Protein AF-A0A7S0A8U8-F1 (afdb_monomer_lite)

Secondary structure (DSSP, 8-state):
-------TTS-HHHHHHHHHHHTTT--S------SSHHHHHHHHHHHHHS--HHHHHHHHH-HHHHHHHHTSSSGGGGTTSPPP-TTS-HHHHHHHHHHHHHHHTTTT----

Sequence (112 aa):
RLLIDHPTGSGKTREMIKVLDNYFHDPRPKVPIFPRQPVCRNFYSELLRWPNRYRDYYCCEQPADAAVASGRPDWREVRTRMWDLGHLSEEESRRLGYAIREVLEMKNMFYM

pLDDT: mean 91.44, std 8.74, range [37.38, 96.69]

Organism: NCBI:txid73915

Structure (mmCIF, N/CA/C/O backbone):
data_AF-A0A7S0A8U8-F1
#
_entry.id   AF-A0A7S0A8U8-F1
#
loop_
_atom_site.group_PDB
_atom_site.id
_atom_site.type_symbol
_atom_site.label_atom_id
_atom_site.label_alt_id
_atom_site.label_comp_id
_atom_site.label_asym_id
_atom_site.label_entity_id
_atom_site.label_seq_id
_atom_site.pdbx_PDB_ins_code
_atom_site.Cartn_x
_atom_site.Cartn_y
_atom_site.Cartn_z
_atom_site.occupancy
_atom_site.B_iso_or_equiv
_atom_site.auth_seq_id
_atom_site.auth_comp_id
_atom_site.auth_asym_id
_atom_site.auth_atom_id
_atom_site.pdbx_PDB_model_num
ATOM 1 N N . ARG A 1 1 ? 13.920 -13.000 -16.212 1.00 73.62 1 ARG A N 1
ATOM 2 C CA . ARG A 1 1 ? 14.021 -11.523 -16.086 1.00 73.62 1 ARG A CA 1
ATOM 3 C C . ARG A 1 1 ? 12.918 -10.935 -16.955 1.00 73.62 1 ARG A C 1
ATOM 5 O O . ARG A 1 1 ? 12.786 -11.404 -18.075 1.00 73.62 1 ARG A O 1
ATOM 12 N N . LEU A 1 2 ? 12.119 -10.005 -16.434 1.00 86.00 2 LEU A N 1
ATOM 13 C CA . LEU A 1 2 ? 10.995 -9.375 -17.136 1.00 86.00 2 LEU A CA 1
ATOM 14 C C . LEU A 1 2 ? 11.254 -7.866 -17.175 1.00 86.00 2 LEU A C 1
ATOM 16 O O . LEU A 1 2 ? 11.504 -7.277 -16.126 1.00 86.00 2 LEU A O 1
ATOM 20 N N . LEU A 1 3 ? 11.234 -7.269 -18.365 1.00 90.44 3 LEU A N 1
ATOM 21 C CA . LEU A 1 3 ? 11.257 -5.819 -18.552 1.00 90.44 3 LEU A CA 1
ATOM 22 C C . LEU A 1 3 ? 9.852 -5.388 -18.959 1.00 90.44 3 LEU A C 1
ATOM 24 O O . LEU A 1 3 ? 9.273 -5.984 -19.863 1.00 90.44 3 LEU A O 1
ATOM 28 N N . ILE A 1 4 ? 9.325 -4.366 -18.293 1.00 88.69 4 ILE A N 1
ATOM 29 C CA . ILE A 1 4 ? 8.028 -3.784 -18.625 1.00 88.69 4 ILE A CA 1
ATOM 30 C C . ILE A 1 4 ? 8.256 -2.303 -18.906 1.00 88.69 4 ILE A C 1
ATOM 32 O O . ILE A 1 4 ? 8.710 -1.575 -18.022 1.00 88.69 4 ILE A O 1
ATOM 36 N N . ASP A 1 5 ? 7.964 -1.878 -20.133 1.00 91.00 5 ASP A N 1
ATOM 37 C CA . ASP A 1 5 ? 8.017 -0.474 -20.532 1.00 91.00 5 ASP A CA 1
ATOM 38 C C . ASP A 1 5 ? 6.621 0.147 -20.414 1.00 91.00 5 ASP A C 1
ATOM 40 O O . ASP A 1 5 ? 5.652 -0.343 -20.994 1.00 91.00 5 ASP A O 1
ATOM 44 N N . HIS A 1 6 ? 6.513 1.203 -19.611 1.00 88.06 6 HIS A N 1
ATOM 45 C CA . HIS A 1 6 ? 5.258 1.878 -19.306 1.00 88.06 6 HIS A CA 1
ATOM 46 C C . HIS A 1 6 ? 5.418 3.386 -19.503 1.00 88.06 6 HIS A C 1
ATOM 48 O O . HIS A 1 6 ? 6.217 4.006 -18.788 1.00 88.06 6 HIS A O 1
ATOM 54 N N . PRO A 1 7 ? 4.581 4.031 -20.338 1.00 89.31 7 PRO A N 1
ATOM 55 C CA . PRO A 1 7 ? 4.524 5.482 -20.355 1.00 89.31 7 PRO A CA 1
ATOM 56 C C . PRO A 1 7 ? 3.997 6.003 -19.011 1.00 89.31 7 PRO A C 1
ATOM 58 O O . PRO A 1 7 ? 3.240 5.334 -18.296 1.00 89.31 7 PRO A O 1
ATOM 61 N N . THR A 1 8 ? 4.390 7.217 -18.631 1.00 85.06 8 THR A N 1
ATOM 62 C CA . THR A 1 8 ? 3.872 7.851 -17.410 1.00 85.06 8 THR A CA 1
ATOM 63 C C . THR A 1 8 ? 2.350 7.993 -17.490 1.00 85.06 8 THR A C 1
ATOM 65 O O . THR A 1 8 ? 1.807 8.317 -18.537 1.00 85.06 8 THR A O 1
ATOM 68 N N . GLY A 1 9 ? 1.655 7.707 -16.385 1.00 85.25 9 GLY A N 1
ATOM 69 C CA . GLY A 1 9 ? 0.188 7.722 -16.331 1.00 85.25 9 GLY A CA 1
ATOM 70 C C . GLY A 1 9 ? -0.492 6.413 -16.752 1.00 85.25 9 GLY A C 1
ATOM 71 O O . GLY A 1 9 ? -1.663 6.233 -16.448 1.00 85.25 9 GLY A O 1
ATOM 72 N N . SER A 1 10 ? 0.227 5.445 -17.333 1.00 88.50 10 SER A N 1
ATOM 73 C CA . SER A 1 10 ? -0.355 4.153 -17.757 1.00 88.50 10 SER A CA 1
ATOM 74 C C . SER A 1 10 ? -0.654 3.157 -16.627 1.00 88.50 10 SER A C 1
ATOM 76 O O . SER A 1 10 ? -1.086 2.039 -16.887 1.00 88.50 10 SER A O 1
ATOM 78 N N . GLY A 1 11 ? -0.417 3.535 -15.366 1.00 89.38 11 GLY A N 1
ATOM 79 C CA . GLY A 1 11 ? -0.700 2.673 -14.215 1.00 89.38 11 GLY A CA 1
ATOM 80 C C . GLY A 1 11 ? 0.445 1.753 -13.777 1.00 89.38 11 GLY A C 1
ATOM 81 O O . GLY A 1 11 ? 0.184 0.785 -13.069 1.00 89.38 11 GLY A O 1
ATOM 82 N N . LYS A 1 12 ? 1.706 2.072 -14.111 1.00 92.75 12 LYS A N 1
ATOM 83 C CA . LYS A 1 12 ? 2.911 1.320 -13.687 1.00 92.75 12 LYS A CA 1
ATOM 84 C C . LYS A 1 12 ? 2.906 0.890 -12.212 1.00 92.75 12 LYS A C 1
ATOM 86 O O . LYS A 1 12 ? 3.190 -0.258 -11.900 1.00 92.75 12 LYS A O 1
ATOM 91 N N . THR A 1 13 ? 2.516 1.784 -11.303 1.00 93.19 13 THR A N 1
ATOM 92 C CA . THR A 1 13 ? 2.444 1.493 -9.862 1.00 93.19 13 THR A CA 1
ATOM 93 C C . THR A 1 13 ? 1.402 0.423 -9.542 1.00 93.19 13 THR A C 1
ATOM 95 O O . THR A 1 13 ? 1.669 -0.488 -8.764 1.00 93.19 13 THR A O 1
ATOM 98 N N . ARG A 1 14 ? 0.227 0.495 -10.176 1.00 92.69 14 ARG A N 1
ATOM 99 C CA . ARG A 1 14 ? -0.845 -0.488 -9.993 1.00 92.69 14 ARG A CA 1
ATOM 100 C C . ARG A 1 14 ? -0.439 -1.854 -10.538 1.00 92.69 14 ARG A C 1
ATOM 102 O O . ARG A 1 14 ? -0.757 -2.866 -9.923 1.00 92.69 14 ARG A O 1
ATOM 109 N N . GLU A 1 15 ? 0.281 -1.879 -11.655 1.00 94.06 15 GLU A N 1
ATOM 110 C CA . GLU A 1 15 ? 0.824 -3.118 -12.211 1.00 94.06 15 GLU A CA 1
ATOM 111 C C . GLU A 1 15 ? 1.866 -3.742 -11.274 1.00 94.06 15 GLU A C 1
ATOM 113 O O . GLU A 1 15 ? 1.771 -4.923 -10.955 1.00 94.06 15 GLU A O 1
ATOM 118 N N . MET A 1 16 ? 2.783 -2.941 -10.718 1.00 94.75 16 MET A N 1
ATOM 119 C CA . MET A 1 16 ? 3.731 -3.414 -9.700 1.00 94.75 16 MET A CA 1
ATOM 120 C C . MET A 1 16 ? 3.022 -4.035 -8.487 1.00 94.75 16 MET A C 1
ATOM 122 O O . MET A 1 16 ? 3.442 -5.090 -8.017 1.00 94.75 16 MET A O 1
ATOM 126 N N . ILE A 1 17 ? 1.940 -3.420 -7.995 1.00 95.56 17 ILE A N 1
ATOM 127 C CA . ILE A 1 17 ? 1.150 -3.958 -6.873 1.00 95.56 17 ILE A CA 1
ATOM 128 C C . ILE A 1 17 ? 0.521 -5.308 -7.238 1.00 95.56 17 ILE A C 1
ATOM 130 O O . ILE A 1 17 ? 0.581 -6.231 -6.432 1.00 95.56 17 ILE A O 1
ATOM 134 N N . LYS A 1 18 ? -0.033 -5.463 -8.447 1.00 94.06 18 LYS A N 1
ATOM 135 C CA . LYS A 1 18 ? -0.585 -6.750 -8.912 1.00 94.06 18 LYS A CA 1
ATOM 136 C C . LYS A 1 18 ? 0.483 -7.836 -9.019 1.00 94.06 18 LYS A C 1
ATOM 138 O O . LYS A 1 18 ? 0.241 -8.973 -8.624 1.00 94.06 18 LYS A O 1
ATOM 143 N N . VAL A 1 19 ? 1.661 -7.490 -9.543 1.00 94.19 19 VAL A N 1
ATOM 144 C CA . VAL A 1 19 ? 2.796 -8.418 -9.613 1.00 94.19 19 VAL A CA 1
ATOM 145 C C . VAL A 1 19 ? 3.175 -8.876 -8.212 1.00 94.19 19 VAL A C 1
ATOM 147 O O . VAL A 1 19 ? 3.291 -10.075 -7.986 1.00 94.19 19 VAL A O 1
ATOM 150 N N . LEU A 1 20 ? 3.322 -7.948 -7.264 1.00 94.25 20 LEU A N 1
ATOM 151 C CA . LEU A 1 20 ? 3.627 -8.287 -5.876 1.00 94.25 20 LEU A CA 1
ATOM 152 C C . LEU A 1 20 ? 2.542 -9.160 -5.261 1.00 94.25 20 LEU A C 1
ATOM 154 O O . LEU A 1 20 ? 2.875 -10.162 -4.637 1.00 94.25 20 LEU A O 1
ATOM 158 N N . ASP A 1 21 ? 1.269 -8.811 -5.454 1.00 95.38 21 ASP A N 1
ATOM 159 C CA . ASP A 1 21 ? 0.142 -9.570 -4.917 1.00 95.38 21 ASP A CA 1
ATOM 160 C C . ASP A 1 21 ? 0.248 -11.054 -5.298 1.00 95.38 21 ASP A C 1
ATOM 162 O O . ASP A 1 21 ? 0.142 -11.911 -4.425 1.00 95.38 21 ASP A O 1
ATOM 166 N N . ASN A 1 22 ? 0.596 -11.371 -6.551 1.00 95.06 22 ASN A N 1
ATOM 167 C CA . ASN A 1 22 ? 0.815 -12.751 -7.010 1.00 95.06 22 ASN A CA 1
ATOM 168 C C . ASN A 1 22 ? 1.901 -13.517 -6.231 1.00 95.06 22 ASN A C 1
ATOM 170 O O . ASN A 1 22 ? 1.829 -14.742 -6.146 1.00 95.06 22 ASN A O 1
ATOM 174 N N . TYR A 1 23 ? 2.864 -12.821 -5.627 1.00 93.31 23 TYR A 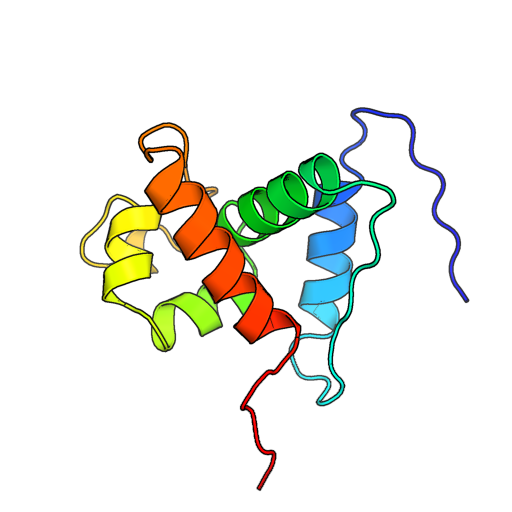N 1
ATOM 175 C CA . TYR A 1 23 ? 3.923 -13.394 -4.790 1.00 93.31 23 TYR A CA 1
ATOM 176 C C . TYR A 1 23 ? 3.622 -13.330 -3.289 1.00 93.31 23 TYR A C 1
ATOM 178 O O . TYR A 1 23 ? 4.522 -13.561 -2.479 1.00 93.31 23 TYR A O 1
ATOM 186 N N . PHE A 1 24 ? 2.383 -13.048 -2.880 1.00 92.56 24 PHE A N 1
ATOM 187 C CA . PHE A 1 24 ? 2.035 -12.929 -1.463 1.00 92.56 24 PHE A CA 1
ATOM 188 C C . PHE A 1 24 ? 2.440 -14.159 -0.633 1.00 92.56 24 PHE A C 1
ATOM 190 O O . PHE A 1 24 ? 3.040 -14.005 0.425 1.00 92.56 24 PHE A O 1
ATOM 197 N N . HIS A 1 25 ? 2.190 -15.369 -1.142 1.00 91.38 25 HIS A N 1
ATOM 198 C CA . HIS A 1 25 ? 2.527 -16.623 -0.450 1.00 91.38 25 HIS A CA 1
ATOM 199 C C . HIS A 1 25 ? 3.977 -17.089 -0.652 1.00 91.38 25 HIS A C 1
ATOM 201 O O . HIS A 1 25 ? 4.378 -18.097 -0.076 1.00 91.38 25 HIS A O 1
ATOM 207 N N . ASP A 1 26 ? 4.766 -16.393 -1.472 1.00 91.62 26 ASP A N 1
ATOM 208 C CA . ASP A 1 26 ? 6.201 -16.663 -1.565 1.00 91.62 26 ASP A CA 1
ATOM 209 C C . ASP A 1 26 ? 6.856 -16.280 -0.227 1.00 91.62 26 ASP A C 1
ATOM 211 O O . ASP A 1 26 ? 6.559 -15.201 0.268 1.00 91.62 26 ASP A O 1
ATOM 215 N N . PRO A 1 27 ? 7.736 -17.082 0.385 1.00 86.19 27 PRO A N 1
ATOM 216 C CA . PRO A 1 27 ? 8.323 -16.748 1.683 1.00 86.19 27 PRO A CA 1
ATOM 217 C C . PRO A 1 27 ? 9.465 -15.727 1.625 1.00 86.19 27 PRO A C 1
ATOM 219 O O . PRO A 1 27 ? 9.957 -15.279 2.657 1.00 86.19 27 PRO A O 1
ATOM 222 N N . ARG A 1 28 ? 9.936 -15.356 0.431 1.00 89.62 28 ARG A N 1
ATOM 223 C CA . ARG A 1 28 ? 11.085 -14.456 0.287 1.00 89.62 28 ARG A CA 1
ATOM 224 C C . ARG A 1 28 ? 10.660 -12.995 0.455 1.00 89.62 28 ARG A C 1
ATOM 226 O O . ARG A 1 28 ? 9.600 -12.632 -0.061 1.00 89.62 28 ARG A O 1
ATOM 233 N N . PRO A 1 29 ? 11.481 -12.133 1.082 1.00 88.19 29 PRO A N 1
ATOM 234 C CA . PRO A 1 29 ? 11.210 -10.700 1.173 1.00 88.19 29 PRO A CA 1
ATOM 235 C C . PRO A 1 29 ? 11.016 -10.049 -0.198 1.00 88.19 29 PRO A C 1
ATOM 237 O O . PRO A 1 29 ? 11.742 -10.348 -1.151 1.00 88.19 29 PRO A O 1
ATOM 240 N N . LYS A 1 30 ? 10.061 -9.120 -0.298 1.00 90.50 30 LYS A N 1
ATOM 241 C CA . LYS A 1 30 ? 9.810 -8.354 -1.520 1.00 90.50 30 LYS A CA 1
ATOM 242 C C . LYS A 1 30 ? 10.364 -6.967 -1.289 1.00 90.50 30 LYS A C 1
ATOM 244 O O . LYS A 1 30 ? 9.879 -6.237 -0.433 1.00 90.50 30 LYS A O 1
ATOM 249 N N . VAL A 1 31 ? 11.391 -6.615 -2.057 1.00 90.81 31 VAL A N 1
ATOM 250 C CA . VAL A 1 31 ? 12.121 -5.357 -1.882 1.00 90.81 31 VAL A CA 1
ATOM 251 C C . VAL A 1 31 ? 11.993 -4.516 -3.152 1.00 90.81 31 VAL A C 1
ATOM 253 O O . VAL A 1 31 ? 12.818 -4.637 -4.061 1.00 90.81 31 VAL A O 1
ATOM 256 N N . PRO A 1 32 ? 10.952 -3.673 -3.264 1.00 92.38 32 PRO A N 1
ATOM 257 C CA . PRO A 1 32 ? 10.876 -2.681 -4.326 1.00 92.38 32 PRO A CA 1
ATOM 258 C C . PRO A 1 32 ? 11.991 -1.637 -4.172 1.00 92.38 32 PRO A C 1
ATOM 260 O O . PRO A 1 32 ? 12.181 -1.067 -3.097 1.00 92.38 32 PRO A O 1
ATOM 263 N N . ILE A 1 33 ? 12.717 -1.361 -5.256 1.00 92.75 33 ILE A N 1
ATOM 264 C CA . ILE A 1 33 ? 13.798 -0.369 -5.284 1.00 92.75 33 ILE A CA 1
ATOM 265 C C . ILE A 1 33 ? 13.322 0.850 -6.072 1.00 92.75 33 ILE A C 1
ATOM 267 O O . ILE A 1 33 ? 12.872 0.729 -7.211 1.00 92.75 33 ILE A O 1
ATOM 271 N N . PHE A 1 34 ? 13.444 2.034 -5.471 1.00 93.88 34 PHE A N 1
ATOM 272 C CA . PHE A 1 34 ? 13.015 3.296 -6.071 1.00 93.88 34 PHE A CA 1
ATOM 273 C C . PHE A 1 34 ? 14.177 4.288 -6.153 1.00 93.88 34 PHE A C 1
ATOM 275 O O . PHE A 1 34 ? 15.008 4.329 -5.249 1.00 93.88 34 PHE A O 1
ATOM 282 N N . PRO A 1 35 ? 14.218 5.149 -7.186 1.00 94.12 35 PRO A N 1
ATOM 283 C CA . PRO A 1 35 ? 15.323 6.087 -7.378 1.00 94.12 35 PRO A CA 1
ATOM 284 C C . PRO A 1 35 ? 15.316 7.255 -6.382 1.00 94.12 35 PRO A C 1
ATOM 286 O O . PRO A 1 35 ? 16.344 7.893 -6.180 1.00 94.12 35 PRO A O 1
ATOM 289 N N . ARG A 1 36 ? 14.154 7.601 -5.805 1.00 95.69 36 ARG A N 1
ATOM 290 C CA . ARG A 1 36 ? 13.996 8.746 -4.895 1.00 95.69 36 ARG A CA 1
ATOM 291 C C . ARG A 1 36 ? 12.958 8.458 -3.812 1.00 95.69 36 ARG A C 1
ATOM 293 O O . ARG A 1 36 ? 11.953 7.792 -4.069 1.00 95.69 36 ARG A O 1
ATOM 300 N N . GLN A 1 37 ? 13.151 9.060 -2.639 1.00 92.56 37 GLN A N 1
ATOM 301 C CA . GLN A 1 37 ? 12.265 8.896 -1.482 1.00 92.56 37 GLN A CA 1
ATOM 302 C C . GLN A 1 37 ? 10.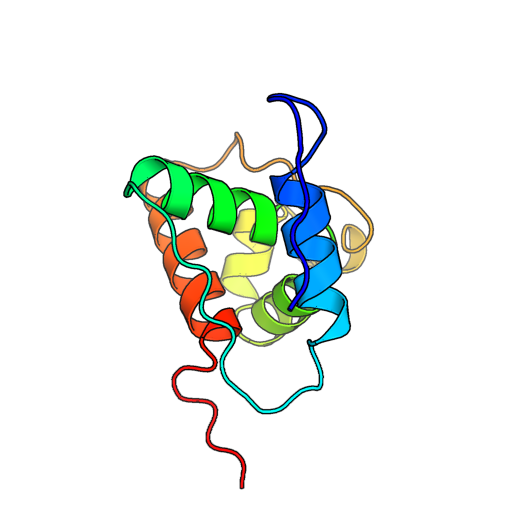788 9.262 -1.743 1.00 92.56 37 GLN A C 1
ATOM 304 O O . GLN A 1 37 ? 9.922 8.523 -1.276 1.00 92.56 37 GLN A O 1
ATOM 309 N N . PRO A 1 38 ? 10.443 10.320 -2.510 1.00 92.62 38 PRO A N 1
ATOM 310 C CA . PRO A 1 38 ? 9.041 10.625 -2.806 1.00 92.62 38 PRO A CA 1
ATOM 311 C C . PRO A 1 38 ? 8.333 9.528 -3.612 1.00 92.62 38 PRO A C 1
ATOM 313 O O . PRO A 1 38 ? 7.170 9.234 -3.358 1.00 92.62 38 PRO A O 1
ATOM 316 N N . VAL A 1 39 ? 9.042 8.874 -4.541 1.00 92.69 39 VAL A N 1
ATOM 317 C CA . VAL A 1 39 ? 8.488 7.765 -5.341 1.00 92.69 39 VAL A CA 1
ATOM 318 C C . VAL A 1 39 ? 8.224 6.550 -4.452 1.00 92.69 39 VAL A C 1
ATOM 320 O O . VAL A 1 39 ? 7.180 5.917 -4.570 1.00 92.69 39 VAL A O 1
ATOM 323 N N . CYS A 1 40 ? 9.145 6.277 -3.526 1.00 93.88 40 CYS A N 1
ATOM 324 C CA . CYS A 1 40 ? 9.013 5.238 -2.509 1.00 93.88 40 CYS A CA 1
ATOM 325 C C . CYS A 1 40 ? 7.797 5.481 -1.597 1.00 93.88 40 CYS A C 1
ATOM 327 O O . CYS A 1 40 ? 6.947 4.605 -1.459 1.00 93.88 40 CYS A O 1
ATOM 329 N N . ARG A 1 41 ? 7.654 6.698 -1.046 1.00 91.94 41 ARG A N 1
ATOM 330 C CA . ARG A 1 41 ? 6.481 7.094 -0.244 1.00 91.94 41 ARG A CA 1
ATOM 331 C C . ARG A 1 41 ? 5.177 6.887 -1.012 1.00 91.94 41 ARG A C 1
ATOM 333 O O . ARG A 1 41 ? 4.273 6.234 -0.504 1.00 91.94 41 ARG A O 1
ATOM 340 N N . ASN A 1 42 ? 5.110 7.399 -2.241 1.00 93.38 42 ASN A N 1
ATOM 341 C CA . ASN A 1 42 ? 3.922 7.284 -3.081 1.00 93.38 42 ASN A CA 1
ATOM 342 C C . ASN A 1 42 ? 3.551 5.822 -3.363 1.00 93.38 42 ASN A C 1
ATOM 344 O O . ASN A 1 42 ? 2.378 5.471 -3.353 1.00 93.38 42 ASN A O 1
ATOM 348 N N . PHE A 1 43 ? 4.542 4.954 -3.585 1.00 95.94 43 PHE A N 1
ATOM 349 C CA . PHE A 1 43 ? 4.294 3.531 -3.785 1.00 95.94 43 PHE A CA 1
ATOM 350 C C . PHE A 1 43 ? 3.616 2.882 -2.571 1.00 95.94 43 PHE A C 1
ATOM 352 O O . PHE A 1 43 ? 2.628 2.176 -2.749 1.00 95.94 43 PHE A O 1
ATOM 359 N N . TYR A 1 44 ? 4.102 3.129 -1.351 1.00 95.94 44 TYR A N 1
ATOM 360 C CA . TYR A 1 44 ? 3.504 2.534 -0.150 1.00 95.94 44 TYR A CA 1
ATOM 361 C C . TYR A 1 44 ? 2.122 3.110 0.174 1.00 95.94 44 TYR A C 1
ATOM 363 O O . TYR A 1 44 ? 1.248 2.362 0.610 1.00 95.94 44 TYR A O 1
ATOM 371 N N . SER A 1 45 ? 1.881 4.392 -0.121 1.00 94.75 45 SER A N 1
ATOM 372 C CA . SER A 1 45 ? 0.527 4.957 -0.100 1.00 94.75 45 SER A CA 1
ATOM 373 C C . SER A 1 45 ? -0.394 4.219 -1.072 1.00 94.75 45 SER A C 1
ATOM 375 O O . SER A 1 45 ? -1.474 3.795 -0.681 1.00 94.75 45 SER A O 1
ATOM 377 N N . GLU A 1 46 ? 0.038 3.989 -2.313 1.00 96.00 46 GLU A N 1
ATOM 378 C CA . GLU A 1 46 ? -0.755 3.255 -3.308 1.00 96.00 46 GLU A CA 1
ATOM 379 C C . GLU A 1 46 ? -0.947 1.772 -2.935 1.00 96.00 46 GLU A C 1
ATOM 381 O O . GLU A 1 46 ? -2.025 1.221 -3.156 1.00 96.00 46 GLU A O 1
ATOM 386 N N . LEU A 1 47 ? 0.047 1.128 -2.314 1.00 96.69 47 LEU A N 1
ATOM 387 C CA . LEU A 1 47 ? -0.061 -0.244 -1.805 1.00 96.69 47 LEU A CA 1
ATOM 388 C C . LEU A 1 47 ? -1.127 -0.361 -0.705 1.00 96.69 47 LEU A C 1
ATOM 390 O O . LEU A 1 47 ? -1.867 -1.342 -0.677 1.00 96.69 47 LEU A O 1
ATOM 394 N N . LEU A 1 48 ? -1.229 0.637 0.176 1.00 96.38 48 LEU A N 1
ATOM 395 C CA . LEU A 1 48 ? -2.281 0.712 1.194 1.00 96.38 48 LEU A CA 1
ATOM 396 C C . LEU A 1 48 ? -3.639 1.093 0.583 1.00 96.38 48 LEU A C 1
ATOM 398 O O . LEU A 1 48 ? -4.685 0.662 1.059 1.00 96.38 48 LEU A O 1
ATOM 402 N N . ARG A 1 49 ? -3.632 1.886 -0.491 1.00 95.88 49 ARG A N 1
ATOM 403 C CA . ARG A 1 49 ? -4.831 2.396 -1.160 1.00 95.88 49 ARG A CA 1
ATOM 404 C C . ARG A 1 49 ? -5.604 1.316 -1.916 1.00 95.88 49 ARG A C 1
ATOM 406 O O . ARG A 1 49 ? -6.831 1.253 -1.829 1.00 95.88 49 ARG A O 1
ATOM 413 N N . TRP A 1 50 ? -4.908 0.501 -2.708 1.00 96.50 50 TRP A N 1
ATOM 414 C CA . TRP A 1 50 ? -5.530 -0.478 -3.603 1.00 96.50 50 TRP A CA 1
ATOM 415 C C . TRP A 1 50 ? -5.775 -1.826 -2.912 1.00 96.50 50 TRP A C 1
ATOM 417 O O . TRP A 1 50 ? -4.962 -2.254 -2.096 1.00 96.50 50 TRP A O 1
ATOM 427 N N . PRO A 1 51 ? -6.847 -2.557 -3.271 1.00 96.69 51 PRO A N 1
ATOM 428 C CA . PRO A 1 51 ? -7.081 -3.895 -2.751 1.00 96.69 51 PRO A CA 1
ATOM 429 C C . PRO A 1 51 ? -6.005 -4.887 -3.196 1.00 96.69 51 PRO A C 1
ATOM 431 O O . PRO A 1 51 ? -5.778 -5.071 -4.390 1.00 96.69 51 PRO A O 1
ATOM 434 N N . ASN A 1 52 ? -5.343 -5.502 -2.212 1.00 96.69 52 ASN A N 1
ATOM 435 C CA . ASN A 1 52 ? -4.336 -6.552 -2.367 1.00 96.69 52 ASN A CA 1
ATOM 436 C C . ASN A 1 52 ? -4.137 -7.303 -1.034 1.00 96.69 52 ASN A C 1
ATOM 438 O O . ASN A 1 52 ? -4.536 -6.822 0.031 1.00 96.69 52 ASN A O 1
ATOM 442 N N . ARG A 1 53 ? -3.490 -8.467 -1.087 1.00 96.00 53 ARG A N 1
ATOM 443 C CA . ARG A 1 53 ? -3.276 -9.354 0.064 1.00 96.00 53 ARG A CA 1
ATOM 444 C C . ARG A 1 53 ? -2.314 -8.795 1.108 1.00 96.00 53 ARG A C 1
ATOM 446 O O . ARG A 1 53 ? -2.516 -9.064 2.286 1.00 96.00 53 ARG A O 1
ATOM 453 N N . TYR A 1 54 ? -1.319 -7.990 0.725 1.00 95.38 54 TYR A N 1
ATOM 454 C CA . TYR A 1 54 ? -0.437 -7.341 1.707 1.00 95.38 54 TYR A CA 1
ATOM 455 C C . TYR A 1 54 ? -1.192 -6.326 2.550 1.00 95.38 54 TYR A C 1
ATOM 457 O O . TYR A 1 54 ? -1.002 -6.285 3.761 1.00 95.38 54 TYR A O 1
ATOM 465 N N . ARG A 1 55 ? -2.080 -5.542 1.928 1.00 96.44 55 ARG A N 1
ATOM 466 C CA . ARG A 1 55 ? -2.968 -4.634 2.653 1.00 96.44 55 ARG A CA 1
ATOM 467 C C . ARG A 1 55 ? -3.874 -5.409 3.605 1.00 96.44 55 ARG A C 1
ATOM 469 O O . ARG A 1 55 ? -3.974 -5.033 4.763 1.00 96.44 55 ARG A O 1
ATOM 476 N 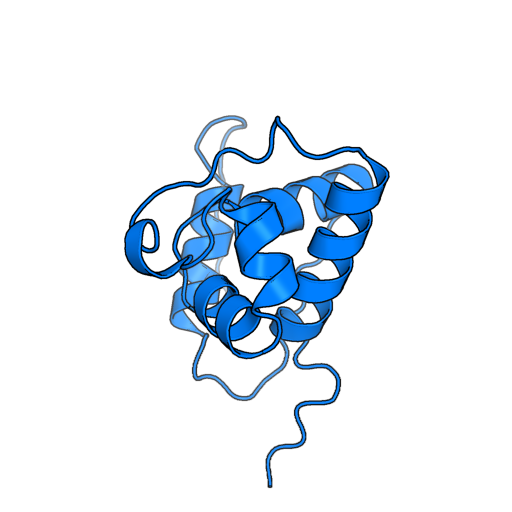N . ASP A 1 56 ? -4.501 -6.490 3.146 1.00 96.56 56 ASP A N 1
ATOM 477 C CA . ASP A 1 56 ? -5.370 -7.307 4.002 1.00 96.56 56 ASP A CA 1
ATOM 478 C C . ASP A 1 56 ? -4.600 -7.901 5.195 1.00 96.56 56 ASP A C 1
ATOM 480 O O . ASP A 1 56 ? -5.078 -7.834 6.324 1.00 96.56 56 ASP A O 1
ATOM 484 N N . TYR A 1 57 ? -3.389 -8.418 4.963 1.00 94.44 57 TYR A N 1
ATOM 485 C CA . TYR A 1 57 ? -2.509 -8.920 6.020 1.00 94.44 57 TYR A CA 1
ATOM 486 C C . TYR A 1 57 ? -2.132 -7.821 7.017 1.00 94.44 57 TYR A C 1
ATOM 488 O O . TYR A 1 57 ? -2.326 -7.982 8.217 1.00 94.44 57 TYR A O 1
ATOM 496 N N . TYR A 1 58 ? -1.687 -6.667 6.516 1.00 95.19 58 TYR A N 1
ATOM 497 C CA . TYR A 1 58 ? -1.416 -5.481 7.326 1.00 95.19 58 TYR A CA 1
ATOM 498 C C . TYR A 1 58 ? -2.615 -5.097 8.204 1.00 95.19 58 TYR A C 1
ATOM 500 O O . TYR A 1 58 ? -2.446 -4.786 9.379 1.00 95.19 58 TYR A O 1
ATOM 508 N N . CYS A 1 59 ? -3.832 -5.165 7.664 1.00 95.69 59 CYS A N 1
ATOM 509 C CA . CYS A 1 59 ? -5.039 -4.806 8.403 1.00 95.69 59 CYS A CA 1
ATOM 510 C C . CYS A 1 59 ? -5.449 -5.841 9.458 1.00 95.69 59 CYS A C 1
ATOM 512 O O . CYS A 1 59 ? -6.152 -5.497 10.409 1.00 95.69 59 CYS A O 1
ATOM 514 N N . CYS A 1 60 ? -5.039 -7.100 9.295 1.00 94.19 60 CYS A N 1
ATOM 515 C CA . CYS A 1 60 ? -5.167 -8.118 10.334 1.00 94.19 60 CYS A CA 1
ATOM 516 C C . CYS A 1 60 ? -4.168 -7.878 11.473 1.00 94.19 60 CYS A C 1
ATOM 518 O O . CYS A 1 60 ? -4.567 -7.937 12.632 1.00 94.19 60 CYS A O 1
ATOM 520 N N . GLU A 1 61 ? -2.913 -7.566 11.146 1.00 92.12 61 GLU A N 1
ATOM 521 C CA . GLU A 1 61 ? -1.855 -7.312 12.136 1.00 92.12 61 GLU A CA 1
ATOM 522 C C . GLU A 1 61 ? -2.070 -5.995 12.896 1.00 92.12 61 GLU A C 1
ATOM 524 O O . GLU A 1 61 ? -1.786 -5.897 14.087 1.00 92.12 61 GLU A O 1
ATOM 529 N N . GLN A 1 62 ? -2.580 -4.967 12.210 1.00 94.12 62 GLN A N 1
ATOM 530 C CA . GLN A 1 62 ? -2.730 -3.612 12.744 1.00 94.12 62 GLN A CA 1
ATOM 531 C C . GLN A 1 62 ? -4.158 -3.082 12.525 1.00 94.12 62 GLN A C 1
ATOM 533 O O . GLN A 1 62 ? -4.382 -2.171 11.722 1.00 94.12 62 GLN A O 1
ATOM 538 N N . PRO A 1 63 ? -5.163 -3.618 13.244 1.00 94.62 63 PRO A N 1
ATOM 539 C CA . PRO A 1 63 ? -6.566 -3.260 13.028 1.00 94.62 63 PRO A CA 1
ATOM 540 C C . PRO A 1 63 ? -6.883 -1.794 13.363 1.00 94.62 63 PRO A C 1
ATOM 542 O O . PRO A 1 63 ? -7.725 -1.190 12.700 1.00 94.62 63 PRO A O 1
ATOM 545 N N . ALA A 1 64 ? -6.197 -1.196 14.344 1.00 94.38 64 ALA A N 1
ATOM 546 C CA . ALA A 1 64 ? -6.367 0.220 14.681 1.00 94.38 64 ALA A CA 1
ATOM 547 C C . ALA A 1 64 ? -5.951 1.130 13.514 1.00 94.38 64 ALA A C 1
ATOM 549 O O . ALA A 1 64 ? -6.670 2.055 13.140 1.00 94.38 64 ALA A O 1
ATOM 550 N N . ASP A 1 65 ? -4.827 0.809 12.881 1.00 95.56 65 ASP A N 1
ATOM 551 C CA . ASP A 1 65 ? -4.332 1.542 11.722 1.00 95.56 65 ASP A CA 1
ATOM 552 C C . ASP A 1 65 ? -5.178 1.307 10.475 1.00 95.56 65 ASP A C 1
ATOM 554 O O . ASP A 1 65 ? -5.391 2.227 9.684 1.00 95.56 65 ASP A O 1
ATOM 558 N N . ALA A 1 66 ? -5.704 0.094 10.312 1.00 95.38 66 ALA A N 1
ATOM 559 C CA . ALA A 1 66 ? -6.660 -0.213 9.260 1.00 95.38 66 ALA A CA 1
ATOM 560 C C . ALA A 1 66 ? -7.932 0.632 9.386 1.00 95.38 66 ALA A C 1
ATOM 562 O O . ALA A 1 66 ? -8.458 1.099 8.374 1.00 95.38 66 ALA A O 1
ATOM 563 N N . ALA A 1 67 ? -8.415 0.866 10.609 1.00 95.31 67 ALA A N 1
ATOM 564 C CA . ALA A 1 67 ? -9.592 1.697 10.832 1.00 95.31 67 ALA A CA 1
ATOM 565 C C . ALA A 1 67 ? -9.344 3.162 10.439 1.00 95.31 67 ALA A C 1
ATOM 567 O O . ALA A 1 67 ? -10.172 3.772 9.758 1.00 95.31 67 ALA A O 1
ATOM 568 N N . VAL A 1 68 ? -8.167 3.695 10.783 1.00 95.62 68 VAL A N 1
ATOM 569 C CA . VAL A 1 68 ? -7.727 5.044 10.384 1.00 95.62 68 VAL A CA 1
ATOM 570 C C . VAL A 1 68 ? -7.605 5.158 8.860 1.00 95.62 68 VAL A C 1
ATOM 572 O O . VAL A 1 68 ? -8.164 6.076 8.256 1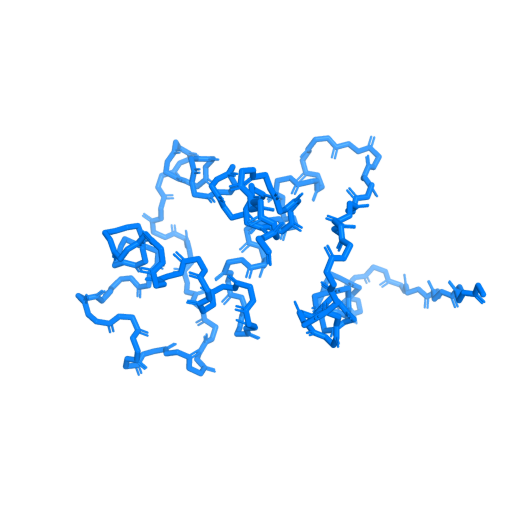.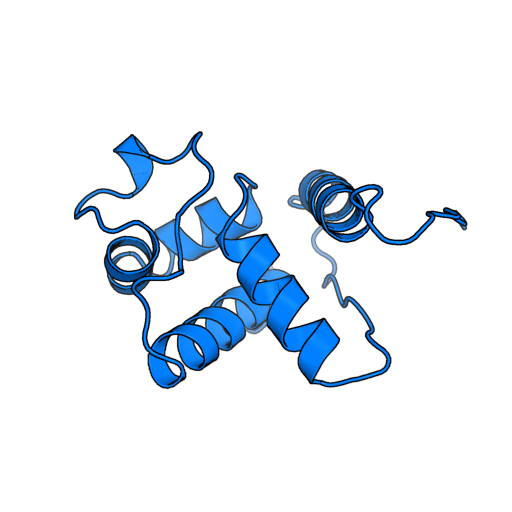00 95.62 68 VAL A O 1
ATOM 575 N N . ALA A 1 69 ? -6.921 4.205 8.222 1.00 95.38 69 ALA A N 1
ATOM 576 C CA . ALA A 1 69 ? -6.682 4.215 6.780 1.00 95.38 69 ALA A CA 1
ATOM 577 C C . ALA A 1 69 ? -7.965 4.020 5.956 1.00 95.38 69 ALA A C 1
ATOM 579 O O . ALA A 1 69 ? -8.130 4.650 4.915 1.00 95.38 69 ALA A O 1
ATOM 580 N N . SER A 1 70 ? -8.878 3.159 6.411 1.00 95.69 70 SER A N 1
ATOM 581 C CA . SER A 1 70 ? -10.127 2.852 5.701 1.00 95.69 70 SER A CA 1
ATOM 582 C C . SER A 1 70 ? -11.267 3.834 5.990 1.00 95.69 70 SER A C 1
ATOM 584 O O . SER A 1 70 ? -12.268 3.835 5.269 1.00 95.69 70 SER A O 1
ATOM 586 N N . GLY A 1 71 ? -11.154 4.646 7.050 1.00 94.69 71 GLY A N 1
ATOM 587 C CA . GLY A 1 71 ? -12.232 5.522 7.520 1.00 94.69 71 GLY A CA 1
ATOM 588 C C . GLY A 1 71 ? -13.453 4.753 8.046 1.00 94.69 71 GLY A C 1
ATOM 589 O O . GLY A 1 71 ? -14.583 5.261 8.008 1.00 94.69 71 GLY A O 1
ATOM 590 N N . ARG A 1 72 ? -13.258 3.498 8.471 1.00 94.31 72 ARG A N 1
ATOM 591 C CA . ARG A 1 72 ? -14.305 2.594 8.964 1.00 94.31 72 ARG A CA 1
ATOM 592 C C . ARG A 1 72 ? -13.810 1.800 10.174 1.00 94.31 72 ARG A C 1
ATOM 594 O O . ARG A 1 72 ? -12.674 1.348 10.151 1.00 94.31 72 ARG A O 1
ATOM 601 N N . PRO A 1 73 ? -14.649 1.566 11.200 1.00 93.50 73 PRO A N 1
ATOM 602 C CA . PRO A 1 73 ? -14.277 0.703 12.323 1.00 93.50 73 PRO A CA 1
ATOM 603 C C . PRO A 1 73 ? -13.927 -0.727 11.890 1.00 93.50 73 PRO A C 1
ATOM 605 O O . PRO A 1 73 ? -12.946 -1.286 12.372 1.00 93.50 73 PRO A O 1
ATOM 608 N N . ASP A 1 74 ? -14.693 -1.298 10.953 1.00 95.06 74 ASP A N 1
ATOM 609 C CA . ASP A 1 74 ? -14.357 -2.568 10.308 1.00 95.06 74 ASP A CA 1
ATOM 610 C C . ASP A 1 74 ? -13.940 -2.339 8.853 1.00 95.06 74 ASP A C 1
ATOM 612 O O . ASP A 1 74 ? -14.754 -2.093 7.959 1.00 95.06 74 ASP A O 1
ATOM 616 N N . TRP A 1 75 ? -12.637 -2.455 8.601 1.00 95.19 75 TRP A N 1
ATOM 617 C CA . TRP A 1 75 ? -12.055 -2.303 7.269 1.00 95.19 75 TRP A CA 1
ATOM 618 C C . TRP A 1 75 ? -12.579 -3.350 6.270 1.00 95.19 75 TRP A C 1
ATOM 620 O O . TRP A 1 75 ? -12.515 -3.130 5.055 1.00 95.19 75 TRP A O 1
ATOM 630 N N . ARG A 1 76 ? -13.116 -4.483 6.752 1.00 96.31 76 ARG A N 1
ATOM 631 C CA . ARG A 1 76 ? -13.617 -5.578 5.905 1.00 96.31 76 ARG A CA 1
ATOM 632 C C . ARG A 1 76 ? -14.815 -5.159 5.061 1.00 96.31 76 ARG A C 1
ATOM 634 O O . ARG A 1 76 ? -14.934 -5.618 3.925 1.00 96.31 76 ARG A O 1
ATOM 641 N N . GLU A 1 77 ? -15.636 -4.235 5.555 1.00 96.38 77 GLU A N 1
ATOM 642 C CA . GLU A 1 77 ? -16.787 -3.676 4.827 1.00 96.38 77 GLU A CA 1
ATOM 643 C C . GLU A 1 77 ? -16.376 -2.968 3.529 1.00 96.38 77 GLU A C 1
ATOM 645 O O . GLU A 1 77 ? -17.120 -2.926 2.545 1.00 96.38 77 GLU A O 1
ATOM 650 N N . VAL A 1 78 ? -15.164 -2.413 3.514 1.00 95.94 78 VAL A N 1
ATOM 651 C CA . VAL A 1 78 ? -14.590 -1.673 2.386 1.00 95.94 78 VAL A CA 1
ATOM 652 C C . VAL A 1 78 ? -13.359 -2.368 1.810 1.00 95.94 78 VAL A C 1
ATOM 654 O O . VAL A 1 78 ? -12.594 -1.761 1.059 1.00 95.94 78 VAL A O 1
ATOM 657 N N . ARG A 1 79 ? -13.185 -3.665 2.095 1.00 95.94 79 ARG A N 1
ATOM 658 C CA . ARG A 1 79 ? -12.049 -4.472 1.631 1.00 95.94 79 ARG A CA 1
ATOM 659 C C . ARG A 1 79 ? -11.902 -4.458 0.115 1.00 95.94 79 ARG A C 1
ATOM 661 O O . ARG A 1 79 ? -10.805 -4.327 -0.397 1.00 95.94 79 ARG A O 1
ATOM 668 N N . THR A 1 80 ? -12.967 -4.577 -0.660 1.00 96.38 80 THR A N 1
ATOM 669 C CA . THR A 1 80 ? -12.832 -4.646 -2.129 1.00 96.38 80 THR A CA 1
ATOM 670 C C . THR A 1 80 ? -12.623 -3.282 -2.786 1.00 96.38 80 THR A C 1
ATOM 672 O O . THR A 1 80 ? -12.387 -3.205 -3.992 1.00 96.38 80 THR A O 1
ATOM 675 N N . ARG A 1 81 ? -12.706 -2.196 -2.011 1.00 96.31 81 ARG A N 1
ATOM 676 C CA . ARG A 1 81 ? -12.664 -0.827 -2.519 1.00 96.31 81 ARG A CA 1
ATOM 677 C C . ARG A 1 81 ? -11.241 -0.285 -2.512 1.00 96.31 81 ARG A C 1
ATOM 679 O O . ARG A 1 81 ? -10.387 -0.705 -1.728 1.00 96.31 81 ARG A O 1
ATOM 686 N N . MET A 1 82 ? -11.018 0.677 -3.399 1.00 96.00 82 MET A N 1
ATOM 687 C CA . MET A 1 82 ? -9.900 1.601 -3.276 1.00 96.00 82 MET A CA 1
ATOM 688 C C . MET A 1 82 ? -10.208 2.549 -2.117 1.00 96.00 82 MET A C 1
ATOM 690 O O . MET A 1 82 ? -11.292 3.132 -2.083 1.00 96.00 82 MET A O 1
ATOM 694 N N . TRP A 1 83 ? -9.282 2.684 -1.175 1.00 95.69 83 TRP A N 1
ATOM 695 C CA . TRP A 1 83 ? -9.444 3.613 -0.062 1.00 95.69 83 TRP A CA 1
ATOM 696 C C . TRP A 1 83 ? -9.102 5.031 -0.503 1.00 95.69 83 TRP A C 1
ATOM 698 O O . TRP A 1 83 ? -8.236 5.246 -1.356 1.00 95.69 83 TRP A O 1
ATOM 708 N N . ASP A 1 84 ? -9.823 6.000 0.044 1.00 94.56 84 ASP A N 1
ATOM 709 C CA . ASP A 1 84 ? -9.390 7.385 -0.016 1.00 94.56 84 ASP A CA 1
ATOM 710 C C . ASP A 1 84 ? -8.472 7.621 1.178 1.00 94.56 84 ASP A C 1
ATOM 712 O O . ASP A 1 84 ? -8.853 7.329 2.303 1.00 94.56 84 ASP A O 1
ATOM 716 N N . LEU A 1 85 ? -7.247 8.066 0.912 1.00 94.75 85 LEU A N 1
ATOM 717 C CA . LEU A 1 85 ? -6.249 8.379 1.936 1.00 94.75 85 LEU A CA 1
ATOM 718 C C . LEU A 1 85 ? -6.059 9.897 2.075 1.00 94.75 85 LEU A C 1
ATOM 720 O O . LEU A 1 85 ? -5.203 10.336 2.837 1.00 94.75 85 LEU A O 1
ATOM 724 N N . GLY A 1 86 ? -6.819 10.704 1.322 1.00 92.81 86 GLY A N 1
ATOM 725 C CA . GLY A 1 86 ? -6.692 12.161 1.307 1.00 92.81 86 GLY A CA 1
ATOM 726 C C . GLY A 1 86 ? -7.099 12.841 2.615 1.00 92.81 86 GLY A C 1
ATOM 727 O O . GLY A 1 86 ? -6.732 13.991 2.831 1.00 92.81 86 GLY A O 1
ATOM 728 N N . HIS A 1 87 ? -7.825 12.144 3.495 1.00 92.50 87 HIS A N 1
ATOM 729 C CA . HIS A 1 87 ? -8.188 12.635 4.828 1.00 92.50 87 HIS A CA 1
ATOM 730 C C . HIS A 1 87 ? -7.059 12.513 5.857 1.00 92.50 87 HIS A C 1
ATOM 732 O O . HIS A 1 87 ? -7.178 13.080 6.940 1.00 92.50 87 HIS A O 1
ATOM 738 N N . LEU A 1 88 ? -5.994 11.770 5.549 1.00 94.62 88 LEU A N 1
ATOM 739 C CA . LEU A 1 88 ? -4.889 11.538 6.473 1.00 94.62 88 LEU A CA 1
ATOM 740 C C . LEU A 1 88 ? -3.939 12.733 6.507 1.00 94.62 88 LEU A C 1
ATOM 742 O O . LEU A 1 88 ? -3.559 13.285 5.472 1.00 94.62 88 LEU A O 1
ATOM 746 N N . SER A 1 89 ? -3.465 13.074 7.702 1.00 95.31 89 SER A N 1
ATOM 747 C CA . SER A 1 89 ? -2.340 13.995 7.854 1.00 95.31 89 SER A CA 1
ATOM 748 C C . SER A 1 89 ? -1.061 13.426 7.221 1.00 95.31 89 SER A C 1
ATOM 750 O O . SER A 1 89 ? -0.925 12.220 6.969 1.00 95.31 89 SER A O 1
ATOM 752 N N . GLU A 1 90 ? -0.071 14.290 6.975 1.00 92.56 90 GLU A N 1
ATOM 753 C CA . GLU A 1 90 ? 1.228 13.833 6.464 1.00 92.56 90 GLU A CA 1
ATOM 754 C C . GLU A 1 90 ? 1.925 12.880 7.450 1.00 92.56 90 GLU A C 1
ATOM 756 O O . GLU A 1 90 ? 2.564 11.909 7.031 1.00 92.56 90 GLU A O 1
ATOM 761 N N . GLU A 1 91 ? 1.779 13.126 8.753 1.00 94.06 91 GLU A N 1
ATOM 762 C CA . GLU A 1 91 ? 2.362 12.286 9.796 1.00 94.06 91 GLU A CA 1
ATOM 763 C C . GLU A 1 91 ? 1.756 10.879 9.792 1.00 94.06 91 GLU A C 1
ATOM 765 O O . GLU A 1 91 ? 2.500 9.894 9.744 1.00 94.06 91 GLU A O 1
ATOM 770 N N . GLU A 1 92 ? 0.425 10.776 9.750 1.00 94.88 92 GLU A N 1
ATOM 771 C CA . GLU A 1 92 ? -0.287 9.497 9.652 1.00 94.88 92 GLU A CA 1
ATOM 772 C C . GLU A 1 92 ? 0.078 8.760 8.367 1.00 94.88 92 GLU A C 1
ATOM 774 O O . GLU A 1 92 ? 0.453 7.590 8.409 1.00 94.88 92 G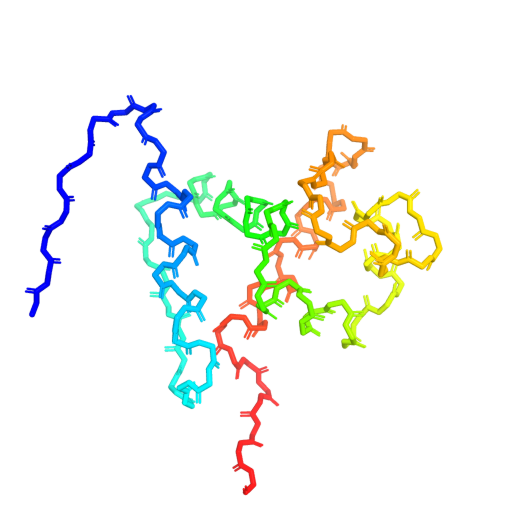LU A O 1
ATOM 779 N N . SER A 1 93 ? 0.063 9.456 7.229 1.00 93.56 93 SER A N 1
ATOM 780 C CA . SER A 1 93 ? 0.439 8.881 5.935 1.00 93.56 93 SER A CA 1
ATOM 781 C C . SER A 1 93 ? 1.852 8.296 5.958 1.00 93.56 93 SER A C 1
ATOM 783 O O . SER A 1 93 ? 2.099 7.213 5.423 1.00 93.56 93 SER A O 1
ATOM 785 N N . ARG A 1 94 ? 2.801 8.992 6.597 1.00 92.88 94 ARG A N 1
ATOM 786 C CA . ARG A 1 94 ? 4.185 8.523 6.740 1.00 92.88 94 ARG A CA 1
ATOM 787 C C . ARG A 1 94 ? 4.273 7.301 7.651 1.00 92.88 94 ARG A C 1
ATOM 789 O O . ARG A 1 94 ? 4.989 6.359 7.316 1.00 92.88 94 ARG A O 1
ATOM 796 N N . ARG A 1 95 ? 3.561 7.318 8.778 1.00 95.31 95 ARG A N 1
ATOM 797 C CA . ARG A 1 95 ? 3.531 6.226 9.758 1.00 95.31 95 ARG A CA 1
ATOM 798 C C . ARG A 1 95 ? 2.950 4.948 9.151 1.00 95.31 95 ARG A C 1
ATOM 800 O O . ARG A 1 95 ? 3.611 3.915 9.175 1.00 95.31 95 ARG A O 1
ATOM 807 N N . LEU A 1 96 ? 1.780 5.044 8.522 1.00 95.19 96 LEU A N 1
ATOM 808 C CA . LEU A 1 96 ? 1.106 3.922 7.859 1.00 95.19 96 LEU A CA 1
ATOM 809 C C . LEU A 1 96 ? 1.929 3.390 6.676 1.00 95.19 96 LEU A C 1
ATOM 811 O O . LEU A 1 96 ? 2.066 2.181 6.499 1.00 95.19 96 LEU A O 1
ATOM 815 N N . GLY A 1 97 ? 2.543 4.287 5.895 1.00 94.25 97 GLY A N 1
ATOM 816 C CA . GLY A 1 97 ? 3.441 3.913 4.802 1.00 94.25 97 GLY A CA 1
ATOM 817 C C . GLY A 1 97 ? 4.685 3.148 5.272 1.00 94.25 97 GLY A C 1
ATOM 818 O O . GLY A 1 97 ? 5.149 2.242 4.582 1.00 94.25 97 GLY A O 1
ATOM 819 N N . TYR A 1 98 ? 5.221 3.479 6.450 1.00 92.75 98 TYR A N 1
ATOM 820 C CA . TYR A 1 98 ? 6.313 2.723 7.065 1.00 92.75 98 TYR A CA 1
ATOM 821 C C . TYR A 1 98 ? 5.839 1.354 7.571 1.00 92.75 98 TYR A C 1
ATOM 823 O O . TYR A 1 98 ? 6.494 0.348 7.316 1.00 92.75 98 TYR A O 1
ATOM 831 N N . ALA A 1 99 ? 4.672 1.293 8.209 1.00 93.06 99 ALA A N 1
ATOM 832 C CA . ALA A 1 99 ? 4.135 0.054 8.761 1.00 93.06 99 ALA A CA 1
ATOM 833 C C . ALA A 1 99 ? 3.806 -0.990 7.670 1.00 93.06 99 ALA A C 1
ATOM 835 O O . ALA A 1 99 ? 4.216 -2.147 7.767 1.00 93.06 99 ALA A O 1
ATOM 836 N N . ILE A 1 100 ? 3.168 -0.586 6.562 1.00 94.44 100 ILE A N 1
ATOM 837 C CA . ILE A 1 100 ? 2.904 -1.503 5.435 1.00 94.44 100 ILE A CA 1
ATOM 838 C C . ILE A 1 100 ? 4.190 -1.933 4.709 1.00 94.44 100 ILE A C 1
ATOM 840 O O . ILE A 1 100 ? 4.265 -3.028 4.148 1.00 94.44 100 ILE A O 1
ATOM 844 N N . ARG A 1 101 ? 5.234 -1.096 4.736 1.00 93.25 101 ARG A N 1
ATOM 845 C CA . ARG A 1 101 ? 6.553 -1.459 4.213 1.00 93.25 101 ARG A CA 1
ATOM 846 C C . ARG A 1 101 ? 7.159 -2.622 4.993 1.00 93.25 101 ARG A C 1
ATOM 848 O O . ARG A 1 101 ? 7.714 -3.521 4.369 1.00 93.25 101 ARG A O 1
ATOM 855 N N . GLU A 1 102 ? 7.059 -2.622 6.320 1.00 91.31 102 GLU A N 1
ATOM 856 C CA . GLU A 1 102 ? 7.590 -3.715 7.146 1.00 91.31 102 GLU A CA 1
ATOM 857 C C . GLU A 1 102 ? 6.903 -5.049 6.837 1.00 91.31 102 GLU A C 1
ATOM 859 O O . GLU A 1 102 ? 7.584 -6.071 6.735 1.00 91.31 102 GLU A O 1
ATOM 864 N N . VAL A 1 103 ? 5.593 -5.018 6.569 1.00 90.25 103 VAL A N 1
ATOM 865 C CA . VAL A 1 103 ? 4.826 -6.181 6.097 1.00 90.25 103 VAL A CA 1
ATOM 866 C C . VAL A 1 103 ? 5.355 -6.700 4.756 1.00 90.25 103 VAL A C 1
ATOM 868 O O . VAL A 1 103 ? 5.597 -7.897 4.608 1.00 90.25 103 VAL A O 1
ATOM 871 N N . LEU A 1 104 ? 5.564 -5.818 3.772 1.00 90.81 104 LEU A N 1
ATOM 872 C CA . LEU A 1 104 ? 6.046 -6.215 2.443 1.00 90.81 104 LEU A CA 1
ATOM 873 C C . LEU A 1 104 ? 7.481 -6.769 2.478 1.00 90.81 104 LEU A C 1
ATOM 875 O O . LEU A 1 104 ? 7.792 -7.763 1.815 1.00 90.81 104 LEU A O 1
ATOM 879 N N . GLU A 1 105 ? 8.346 -6.132 3.270 1.00 88.75 105 GLU A N 1
ATOM 880 C CA . GLU A 1 105 ? 9.735 -6.545 3.489 1.00 88.75 105 GLU A CA 1
ATOM 881 C C . GLU A 1 105 ? 9.846 -7.776 4.404 1.00 88.75 105 GLU A C 1
ATOM 883 O O . GLU A 1 105 ? 10.955 -8.260 4.624 1.00 88.75 105 GLU A O 1
ATOM 888 N N . MET A 1 106 ? 8.721 -8.297 4.912 1.00 81.94 106 MET A N 1
ATOM 889 C CA . MET A 1 106 ? 8.664 -9.448 5.819 1.00 81.94 106 MET A CA 1
ATOM 890 C C . MET A 1 106 ? 9.556 -9.263 7.055 1.00 81.94 106 MET A C 1
ATOM 892 O O . MET A 1 106 ? 10.143 -10.211 7.578 1.00 81.94 106 MET A O 1
ATOM 896 N N . LYS A 1 107 ? 9.681 -8.022 7.535 1.00 79.50 107 LYS A N 1
ATOM 897 C CA . LYS A 1 107 ? 10.461 -7.729 8.738 1.00 79.50 107 LYS A CA 1
ATOM 898 C C . LYS A 1 107 ? 9.788 -8.371 9.943 1.00 79.50 107 LYS A C 1
ATOM 900 O O . LYS A 1 107 ? 8.584 -8.236 10.123 1.00 79.50 107 LYS A O 1
ATOM 905 N N . ASN A 1 108 ? 10.581 -9.065 10.756 1.00 67.75 108 ASN A N 1
ATOM 906 C CA . ASN A 1 108 ? 10.128 -9.814 11.935 1.00 67.75 108 ASN A CA 1
ATOM 907 C C . ASN A 1 108 ? 9.167 -10.984 11.635 1.00 67.75 108 ASN A C 1
ATOM 909 O O . ASN A 1 108 ? 8.639 -11.590 12.564 1.00 67.75 108 ASN A O 1
ATOM 913 N N . MET A 1 109 ? 8.983 -11.349 10.362 1.00 66.31 109 MET A N 1
ATOM 914 C CA . MET A 1 109 ? 8.263 -12.554 9.950 1.00 66.31 109 MET A CA 1
ATOM 915 C C . MET A 1 109 ? 9.249 -13.725 9.959 1.00 66.31 109 MET A C 1
ATOM 917 O O . MET A 1 109 ? 9.842 -14.074 8.938 1.00 66.31 109 MET A O 1
ATOM 921 N N . PHE A 1 110 ? 9.492 -14.294 11.138 1.00 55.97 110 PHE A N 1
ATOM 922 C CA . PHE A 1 110 ? 10.272 -15.521 11.249 1.00 55.97 110 PHE A CA 1
ATOM 923 C C . PHE A 1 110 ? 9.398 -16.682 10.771 1.00 55.97 110 PHE A C 1
ATOM 925 O O . PHE A 1 110 ? 8.429 -17.046 11.434 1.00 55.97 110 PHE A O 1
ATOM 932 N N . TYR A 1 111 ? 9.721 -17.245 9.605 1.00 53.50 111 TYR A N 1
ATOM 933 C CA . TYR A 1 111 ? 9.215 -18.563 9.233 1.00 53.50 111 TYR A CA 1
ATOM 934 C C . TYR A 1 111 ? 9.736 -19.563 10.271 1.00 53.50 111 TYR A C 1
ATOM 936 O O . TYR A 1 111 ? 10.948 -19.765 10.371 1.00 53.50 111 TYR A O 1
ATOM 944 N N . MET A 1 112 ? 8.817 -20.104 11.073 1.00 37.38 112 MET A N 1
ATOM 945 C CA . MET A 1 112 ? 9.042 -21.281 11.909 1.00 37.38 112 MET A CA 1
ATOM 946 C C . MET A 1 112 ? 8.917 -22.537 11.047 1.00 37.38 112 MET A C 1
ATOM 948 O O . MET A 1 112 ? 8.000 -22.558 10.191 1.00 37.38 112 MET A O 1
#

InterPro domains:
  IPR027417 P-loop containing nucleoside triphosphate hydrolase [SSF52540] (2-50)

Foldseek 3Di:
DDDDDDDPPRCPLVVVLVVLLVCLVPPAADDDDDPDPVVLLVSLLQNCQAQGDLVVVLCVVCVVLCCVQQVHNDNVVCNHDGGDRVPDDPVSSVVSSVSSNCSRRCPPVDDD

Radius of gyration: 14.0 Å; chains: 1; bounding box: 32×35×35 Å